Protein AF-A0A2Z3H232-F1 (afdb_monomer_lite)

Secondary structure (DSSP, 8-state):
-HHHHHHHHTSSS--HHHHHHHHHHHHHHHTTT-HHHHHHHHHHHHHH-SS-HHHHHHHHHHHHHHHHH---HHHHHHHHHHHHHHT-HHHHHHHHHHHHHHHHHHT---HHHHHHHHHHHHT---

pLDDT: mean 89.53, std 14.07, range [41.0, 98.62]

Radius of gyration: 14.62 Å; chains: 1; bounding box: 42×23×38 Å

Structure (mmCIF, N/CA/C/O backbone):
data_AF-A0A2Z3H232-F1
#
_entry.id   AF-A0A2Z3H232-F1
#
loop_
_atom_site.group_PDB
_atom_site.id
_atom_site.type_symbol
_atom_site.label_atom_id
_atom_site.label_alt_id
_atom_site.label_comp_id
_atom_site.label_asym_id
_atom_site.label_entity_id
_atom_site.label_seq_id
_atom_site.pdbx_PDB_ins_code
_atom_site.Cartn_x
_atom_site.Cartn_y
_atom_site.Cartn_z
_atom_site.occupancy
_atom_site.B_iso_or_equiv
_atom_site.auth_seq_id
_atom_site.auth_comp_id
_atom_site.auth_asym_id
_atom_site.auth_atom_id
_atom_site.pdbx_PDB_model_num
ATOM 1 N N . MET A 1 1 ? 13.938 6.136 -11.681 1.00 58.44 1 MET A N 1
ATOM 2 C CA . MET A 1 1 ? 12.488 5.963 -11.928 1.00 58.44 1 MET A CA 1
ATOM 3 C C . MET A 1 1 ? 11.754 7.304 -12.015 1.00 58.44 1 MET A C 1
ATOM 5 O O . MET A 1 1 ? 11.002 7.488 -12.964 1.00 58.44 1 MET A O 1
ATOM 9 N N . LEU A 1 2 ? 12.047 8.253 -11.114 1.00 56.09 2 LEU A N 1
ATOM 10 C CA . LEU A 1 2 ? 11.446 9.596 -11.047 1.00 56.09 2 LEU A CA 1
ATOM 11 C C . LEU A 1 2 ? 11.203 10.302 -12.394 1.00 56.09 2 LEU A C 1
ATOM 13 O O . 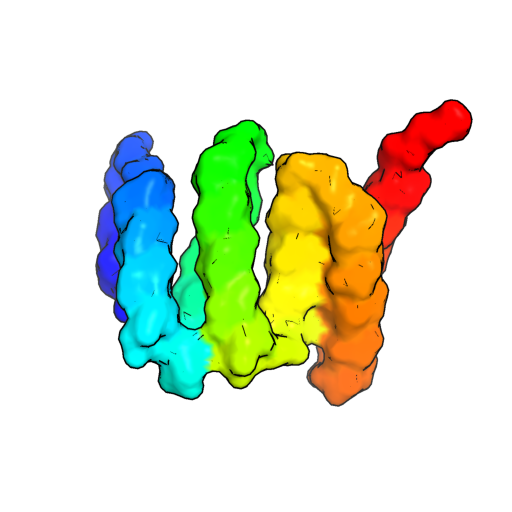LEU A 1 2 ? 10.109 10.802 -12.618 1.00 56.09 2 LEU A O 1
ATOM 17 N N . ALA A 1 3 ? 12.163 10.300 -13.326 1.00 51.53 3 ALA A N 1
ATOM 18 C CA . ALA A 1 3 ? 11.998 10.972 -14.623 1.00 51.53 3 ALA A CA 1
ATOM 19 C C . ALA A 1 3 ? 10.820 10.429 -15.464 1.00 51.53 3 ALA A C 1
ATOM 21 O O . ALA A 1 3 ? 10.117 11.196 -16.118 1.00 51.53 3 ALA A O 1
ATOM 22 N N . ARG A 1 4 ? 10.556 9.114 -15.418 1.00 59.00 4 ARG A N 1
ATOM 23 C CA . ARG A 1 4 ? 9.410 8.500 -16.112 1.00 59.00 4 ARG A CA 1
ATOM 24 C C . ARG A 1 4 ? 8.102 8.756 -15.361 1.00 59.00 4 ARG A C 1
ATOM 26 O O . ARG A 1 4 ? 7.067 8.933 -15.994 1.00 59.00 4 ARG A O 1
ATOM 33 N N . THR A 1 5 ? 8.171 8.817 -14.033 1.00 55.75 5 THR A N 1
ATOM 34 C CA . THR A 1 5 ? 7.054 9.180 -13.156 1.00 55.75 5 THR A CA 1
ATOM 35 C C . THR A 1 5 ? 6.577 10.608 -13.453 1.00 55.75 5 THR A C 1
ATOM 37 O O . THR A 1 5 ? 5.411 10.797 -13.783 1.00 55.75 5 THR A O 1
ATOM 40 N N . TYR A 1 6 ? 7.482 11.595 -13.490 1.00 56.69 6 TYR A N 1
ATOM 41 C CA . TYR A 1 6 ? 7.163 12.985 -13.853 1.00 56.69 6 TYR A CA 1
ATOM 42 C C . TYR A 1 6 ? 6.622 13.137 -15.280 1.00 56.69 6 TYR A C 1
ATOM 44 O O . TYR A 1 6 ? 5.680 13.896 -15.502 1.00 56.69 6 TYR A O 1
ATOM 52 N N . TYR A 1 7 ? 7.158 12.381 -16.243 1.00 57.03 7 TYR A N 1
ATOM 53 C CA . TYR A 1 7 ? 6.661 12.387 -17.621 1.00 57.03 7 TYR A CA 1
ATOM 54 C C . TYR A 1 7 ? 5.197 11.921 -17.732 1.00 57.03 7 TYR A C 1
ATOM 56 O O . TYR A 1 7 ? 4.418 12.505 -18.482 1.00 57.03 7 TYR A O 1
ATOM 64 N N . LEU A 1 8 ? 4.794 10.904 -16.962 1.00 56.53 8 LEU A N 1
ATOM 65 C CA . LEU A 1 8 ? 3.414 10.406 -16.957 1.00 56.53 8 LEU A CA 1
ATOM 66 C C . LEU A 1 8 ? 2.432 11.381 -16.289 1.00 56.53 8 LEU A C 1
ATOM 68 O O . LEU A 1 8 ? 1.267 11.422 -16.677 1.00 56.53 8 LEU A O 1
ATOM 72 N N . PHE A 1 9 ? 2.893 12.204 -15.341 1.00 54.84 9 PHE A N 1
ATOM 73 C CA . PHE A 1 9 ? 2.069 13.236 -14.699 1.00 54.84 9 PHE A CA 1
ATOM 74 C C . PHE A 1 9 ? 1.700 14.405 -15.612 1.00 54.84 9 PHE A C 1
ATOM 76 O O . PHE A 1 9 ? 0.653 15.016 -15.402 1.00 54.84 9 PHE A O 1
ATOM 83 N N . GLY A 1 10 ? 2.525 14.698 -16.621 1.00 54.44 10 GLY A N 1
ATOM 84 C CA . GLY A 1 10 ? 2.256 15.744 -17.609 1.00 54.44 10 GLY A CA 1
ATOM 85 C C . GLY A 1 10 ? 1.234 15.350 -18.680 1.00 54.44 10 GLY A C 1
ATOM 86 O O . GLY A 1 10 ? 0.873 16.193 -19.498 1.00 54.44 10 GLY A O 1
ATOM 87 N N . GLN A 1 11 ? 0.772 14.092 -18.708 1.00 57.75 11 GLN A N 1
ATOM 88 C CA . GLN A 1 11 ? -0.151 13.623 -19.739 1.00 57.75 11 GLN A CA 1
ATOM 89 C C . GLN A 1 11 ? -1.620 13.701 -19.287 1.00 57.75 11 GLN A C 1
ATOM 91 O O . GLN A 1 11 ? -1.955 13.220 -18.201 1.00 57.75 11 GLN A O 1
ATOM 96 N N . PRO A 1 12 ? -2.523 14.246 -20.129 1.00 52.44 12 PRO A N 1
ATOM 97 C CA . PRO A 1 12 ? -3.948 14.393 -19.814 1.00 52.44 12 PRO A CA 1
ATOM 98 C C . PRO A 1 12 ? -4.680 13.052 -19.636 1.00 52.44 12 PRO A C 1
ATOM 100 O O . PRO A 1 12 ? -5.746 13.014 -19.029 1.00 52.44 12 PRO A O 1
ATOM 103 N N . GLN A 1 13 ? -4.093 11.942 -20.096 1.00 57.12 13 GLN A N 1
ATOM 104 C CA . GLN A 1 13 ? -4.514 10.582 -19.763 1.00 57.12 13 GLN A CA 1
ATOM 105 C C . GLN A 1 13 ? -3.355 9.861 -19.073 1.00 57.12 13 GLN A C 1
ATOM 107 O O . GLN A 1 13 ? -2.492 9.268 -19.722 1.00 57.12 13 GLN A O 1
ATOM 112 N N . ARG A 1 14 ? -3.304 9.929 -17.740 1.00 72.94 14 ARG A N 1
ATOM 113 C CA . ARG A 1 14 ? -2.320 9.172 -16.957 1.00 72.94 14 ARG A CA 1
ATOM 114 C C . ARG A 1 14 ? -2.587 7.684 -17.169 1.00 72.94 14 ARG A C 1
ATOM 116 O O . ARG A 1 14 ? -3.554 7.143 -16.639 1.00 72.94 14 ARG A O 1
ATOM 123 N N . ASN A 1 15 ? -1.748 7.018 -17.961 1.00 85.81 15 ASN A N 1
ATOM 124 C CA . ASN A 1 15 ? -1.853 5.577 -18.170 1.00 85.81 15 ASN A CA 1
ATOM 125 C C . ASN A 1 15 ? -1.341 4.836 -16.925 1.00 85.81 15 ASN A C 1
ATOM 127 O O . ASN A 1 15 ? -0.200 4.370 -16.867 1.00 85.81 15 ASN A O 1
ATOM 131 N N . TRP A 1 16 ? -2.202 4.759 -15.911 1.00 88.19 16 TRP A N 1
ATOM 132 C CA . TRP A 1 16 ? -1.907 4.127 -14.630 1.00 88.19 16 TRP A CA 1
ATOM 133 C C . TRP A 1 16 ? -1.607 2.637 -14.755 1.00 88.19 16 TRP A C 1
ATOM 135 O O . TRP A 1 16 ? -0.800 2.125 -13.984 1.00 88.19 16 TRP A O 1
ATOM 145 N N . SER A 1 17 ? -2.182 1.946 -15.745 1.00 90.94 17 SER A N 1
ATOM 146 C CA . SER A 1 17 ? -1.846 0.538 -15.970 1.00 90.94 17 SER A CA 1
ATOM 147 C C . SER A 1 17 ? -0.391 0.390 -16.403 1.00 90.94 17 SER A C 1
ATOM 149 O O . SER A 1 17 ? 0.350 -0.366 -15.781 1.00 90.94 17 SER A O 1
ATOM 151 N N . ALA A 1 18 ? 0.044 1.152 -17.413 1.00 88.88 18 ALA A N 1
ATOM 152 C CA . ALA A 1 18 ? 1.429 1.114 -17.878 1.00 88.88 18 ALA A CA 1
ATOM 153 C C . ALA A 1 18 ? 2.418 1.574 -16.795 1.00 88.88 18 ALA A C 1
ATOM 155 O O . ALA A 1 18 ? 3.527 1.043 -16.701 1.00 88.88 18 ALA A O 1
ATOM 156 N N . PHE A 1 19 ? 2.020 2.544 -15.965 1.00 89.25 19 PHE A N 1
ATOM 157 C CA . PHE A 1 19 ? 2.800 2.968 -14.804 1.00 89.25 19 PHE A CA 1
ATOM 158 C C . PHE A 1 19 ? 2.990 1.828 -13.800 1.00 89.25 19 PHE A C 1
ATOM 160 O O . PHE A 1 19 ? 4.122 1.515 -13.428 1.00 89.25 19 PHE A O 1
ATOM 167 N N . ALA A 1 20 ? 1.897 1.174 -13.410 1.00 93.12 20 ALA A N 1
ATOM 168 C CA . ALA A 1 20 ? 1.916 0.084 -12.449 1.00 93.12 20 ALA A CA 1
ATOM 169 C C . ALA A 1 20 ? 2.727 -1.117 -12.958 1.00 93.12 20 ALA A C 1
ATOM 171 O O . ALA A 1 20 ? 3.553 -1.661 -12.227 1.00 93.12 20 ALA A O 1
ATOM 172 N N . ASP A 1 21 ? 2.569 -1.479 -14.234 1.00 92.38 21 ASP A N 1
ATOM 173 C CA . ASP A 1 21 ? 3.340 -2.559 -14.859 1.00 92.38 21 ASP A CA 1
ATOM 174 C C . ASP A 1 21 ? 4.844 -2.247 -14.863 1.00 92.38 21 ASP A C 1
ATOM 176 O O . ASP A 1 21 ? 5.672 -3.113 -14.567 1.00 92.38 21 ASP A O 1
ATOM 180 N N . ALA A 1 22 ? 5.212 -0.990 -15.130 1.00 90.94 22 ALA A N 1
ATOM 181 C CA . ALA A 1 22 ? 6.599 -0.546 -15.066 1.00 90.94 22 ALA A CA 1
ATOM 182 C C . ALA A 1 22 ? 7.162 -0.575 -13.635 1.00 90.94 22 ALA A C 1
ATOM 184 O O . ALA A 1 22 ? 8.304 -0.999 -13.449 1.00 90.94 22 ALA A O 1
ATOM 185 N N . ALA A 1 23 ? 6.385 -0.153 -12.634 1.00 92.12 23 ALA A N 1
ATOM 186 C CA . ALA A 1 23 ? 6.792 -0.185 -11.230 1.00 92.12 23 ALA A CA 1
ATOM 187 C C . ALA A 1 23 ? 6.989 -1.627 -10.730 1.00 92.12 23 ALA A C 1
ATOM 189 O O . ALA A 1 23 ? 8.016 -1.933 -10.124 1.00 92.12 23 ALA A O 1
ATOM 190 N N . LEU A 1 24 ? 6.077 -2.544 -11.071 1.00 94.56 24 LEU A N 1
ATOM 191 C CA . LEU A 1 24 ? 6.206 -3.968 -10.747 1.00 94.56 24 LEU A CA 1
ATOM 192 C C . LEU A 1 24 ? 7.430 -4.605 -11.416 1.00 94.56 24 LEU A C 1
ATOM 194 O O . LEU A 1 24 ? 8.167 -5.358 -10.778 1.00 94.56 24 LEU A O 1
ATOM 198 N N . ALA A 1 25 ? 7.669 -4.308 -12.697 1.00 92.94 25 ALA A N 1
ATOM 199 C CA . ALA A 1 25 ? 8.850 -4.794 -13.407 1.00 92.94 25 ALA A CA 1
ATOM 200 C C . ALA A 1 25 ? 10.151 -4.243 -12.802 1.00 92.94 25 ALA A C 1
ATOM 202 O O . ALA A 1 25 ? 11.138 -4.971 -12.692 1.00 92.94 25 ALA A O 1
ATOM 203 N N . TYR A 1 26 ? 10.150 -2.977 -12.379 1.00 91.06 26 TYR A N 1
ATOM 204 C CA . TYR A 1 26 ? 11.287 -2.365 -11.700 1.00 91.06 26 TYR A CA 1
ATOM 205 C C . TYR A 1 26 ? 11.578 -3.042 -10.362 1.00 91.06 26 TYR A C 1
ATOM 207 O O . TYR A 1 26 ? 12.723 -3.416 -10.101 1.00 91.06 26 TYR A O 1
ATOM 215 N N . GLY A 1 27 ? 10.555 -3.244 -9.530 1.00 92.81 27 GLY A N 1
ATOM 216 C CA . GLY A 1 27 ? 10.735 -3.811 -8.199 1.00 92.81 27 GLY A CA 1
ATOM 217 C C . GLY A 1 27 ? 11.295 -5.234 -8.226 1.00 92.81 27 GLY A C 1
ATOM 218 O O . GLY A 1 27 ? 12.216 -5.528 -7.465 1.00 92.81 27 GLY A O 1
ATOM 219 N N . LYS A 1 28 ? 10.917 -6.060 -9.214 1.00 92.88 28 LYS A N 1
ATOM 220 C CA . LYS A 1 28 ? 11.540 -7.383 -9.437 1.00 92.88 28 LYS A CA 1
ATOM 221 C C . LYS A 1 28 ? 13.069 -7.339 -9.543 1.00 92.88 28 LYS A C 1
ATOM 223 O O . LYS A 1 28 ? 13.727 -8.306 -9.175 1.00 92.88 28 LYS A O 1
ATOM 228 N N . LYS A 1 29 ? 13.639 -6.249 -10.065 1.00 91.81 29 LYS A N 1
ATOM 229 C CA . LYS A 1 29 ? 15.086 -6.105 -10.275 1.00 91.81 29 LYS A CA 1
ATOM 230 C C . LYS A 1 29 ? 15.772 -5.253 -9.204 1.00 91.81 29 LYS A C 1
ATOM 232 O O . LYS A 1 29 ? 16.958 -5.452 -8.950 1.00 91.81 29 LYS A O 1
ATOM 237 N N . TYR A 1 30 ? 15.054 -4.306 -8.602 1.00 91.50 30 TYR A N 1
ATOM 238 C CA . TYR A 1 30 ? 15.661 -3.234 -7.811 1.00 91.50 30 TYR A CA 1
ATOM 239 C C . TYR A 1 30 ? 15.058 -3.030 -6.414 1.00 91.50 30 TYR A C 1
ATOM 241 O O . TYR A 1 30 ? 15.586 -2.201 -5.679 1.00 91.50 30 TYR A O 1
ATOM 249 N N . ALA A 1 31 ? 14.028 -3.782 -6.000 1.00 89.31 31 ALA A N 1
ATOM 250 C CA . ALA A 1 31 ? 13.340 -3.558 -4.719 1.00 89.31 31 ALA A CA 1
ATOM 251 C C . ALA A 1 31 ? 14.282 -3.526 -3.503 1.00 89.31 31 ALA A C 1
ATOM 253 O O . ALA A 1 31 ? 14.130 -2.671 -2.637 1.00 89.31 31 ALA A O 1
ATOM 254 N N . SER A 1 32 ? 15.295 -4.398 -3.459 1.00 89.50 32 SER A N 1
ATOM 255 C CA . SER A 1 32 ? 16.258 -4.456 -2.348 1.00 89.50 32 SER A CA 1
ATOM 256 C C . SER A 1 32 ? 17.224 -3.270 -2.279 1.00 89.50 32 SER A C 1
ATOM 258 O O . SER A 1 32 ? 17.872 -3.075 -1.255 1.00 89.50 32 SER A O 1
ATOM 260 N N . ARG A 1 33 ? 17.354 -2.494 -3.360 1.00 90.88 33 ARG A N 1
ATOM 261 C CA . ARG A 1 33 ? 18.269 -1.343 -3.461 1.00 90.88 33 ARG A CA 1
ATOM 262 C C . ARG A 1 33 ? 17.538 -0.006 -3.507 1.00 90.88 33 ARG A C 1
ATOM 264 O O . ARG A 1 33 ? 18.146 1.021 -3.239 1.00 90.88 33 ARG A O 1
ATOM 271 N N . ASP A 1 34 ? 16.265 -0.023 -3.888 1.00 89.25 34 ASP A N 1
ATOM 272 C CA . ASP A 1 34 ? 15.455 1.167 -4.119 1.00 89.25 34 ASP A CA 1
ATOM 273 C C . ASP A 1 34 ? 13.983 0.882 -3.797 1.00 89.25 34 ASP A C 1
ATOM 275 O O . ASP A 1 34 ? 13.104 0.849 -4.663 1.00 89.25 34 ASP A O 1
ATOM 279 N N . SER A 1 35 ? 13.725 0.631 -2.516 1.00 91.44 35 SER A N 1
ATOM 280 C CA . SER A 1 35 ? 12.370 0.482 -1.985 1.00 91.44 35 SER A CA 1
ATOM 281 C C . SER A 1 35 ? 11.608 1.807 -1.969 1.00 91.44 35 SER A C 1
ATOM 283 O O . SER A 1 35 ? 10.383 1.803 -2.066 1.00 91.44 35 SER A O 1
ATOM 285 N N . HIS A 1 36 ? 12.319 2.937 -1.911 1.00 92.75 36 HIS A N 1
ATOM 286 C CA . HIS A 1 36 ? 11.724 4.270 -1.891 1.00 92.75 36 HIS A CA 1
ATOM 287 C C . HIS A 1 36 ? 10.977 4.588 -3.191 1.00 92.75 36 HIS A C 1
ATOM 289 O O . HIS A 1 36 ? 9.823 4.997 -3.130 1.00 92.75 36 HIS A O 1
ATOM 295 N N . SER A 1 37 ? 11.551 4.294 -4.366 1.00 91.00 37 SER A N 1
ATOM 296 C CA . SER A 1 37 ? 10.831 4.495 -5.635 1.00 91.00 37 SER A CA 1
ATOM 297 C C . SER A 1 37 ? 9.557 3.644 -5.748 1.00 91.00 37 SER A C 1
ATOM 299 O O . SER A 1 37 ? 8.600 4.045 -6.410 1.00 91.00 37 SER A O 1
ATOM 301 N N . LEU A 1 38 ? 9.533 2.458 -5.128 1.00 94.62 38 LEU A N 1
ATOM 302 C CA . LEU A 1 38 ? 8.345 1.598 -5.097 1.00 94.62 38 LEU A CA 1
ATOM 303 C C . LEU A 1 38 ? 7.285 2.142 -4.138 1.00 94.62 38 LEU A C 1
ATOM 305 O O . LEU A 1 38 ? 6.110 2.179 -4.494 1.00 94.62 38 LEU A O 1
ATOM 309 N N . TYR A 1 39 ? 7.706 2.603 -2.960 1.00 95.25 39 TYR A N 1
ATOM 310 C CA . TYR A 1 39 ? 6.848 3.342 -2.039 1.00 95.25 39 TYR A CA 1
ATOM 311 C C . TYR A 1 39 ? 6.198 4.541 -2.736 1.00 95.25 39 TYR A C 1
ATOM 313 O O . TYR A 1 39 ? 4.973 4.621 -2.770 1.00 95.25 39 TYR A O 1
ATOM 321 N N . ASP A 1 40 ? 6.995 5.401 -3.374 1.00 94.19 40 ASP A N 1
ATOM 322 C CA . ASP A 1 40 ? 6.502 6.592 -4.067 1.00 94.19 40 ASP A CA 1
ATOM 323 C C . ASP A 1 40 ? 5.465 6.225 -5.133 1.00 94.19 40 ASP A C 1
ATOM 325 O O . ASP A 1 40 ? 4.422 6.870 -5.243 1.00 94.19 40 ASP A O 1
ATOM 329 N N . ALA A 1 41 ? 5.727 5.172 -5.915 1.00 93.44 41 ALA A N 1
ATOM 330 C CA . ALA A 1 41 ? 4.801 4.705 -6.939 1.00 93.44 41 ALA A CA 1
ATOM 331 C C . ALA A 1 41 ? 3.469 4.229 -6.339 1.00 93.44 41 ALA A C 1
ATOM 333 O O . ALA A 1 41 ? 2.404 4.612 -6.830 1.00 93.44 41 ALA A O 1
ATOM 334 N N . ALA A 1 42 ? 3.513 3.429 -5.272 1.00 96.62 42 ALA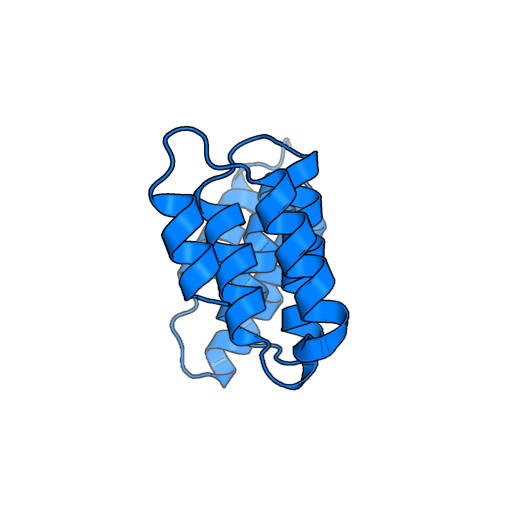 A N 1
ATOM 335 C CA . ALA A 1 42 ? 2.309 2.950 -4.607 1.00 96.62 42 ALA A CA 1
ATOM 336 C C . ALA A 1 42 ? 1.529 4.080 -3.916 1.00 96.62 42 ALA A C 1
ATOM 338 O O . ALA A 1 42 ? 0.311 4.129 -4.056 1.00 96.62 42 ALA A O 1
ATOM 339 N N . ALA A 1 43 ? 2.208 5.011 -3.239 1.00 95.69 43 ALA A N 1
ATOM 340 C CA . ALA A 1 43 ? 1.584 6.150 -2.564 1.00 95.69 43 ALA A CA 1
ATOM 341 C C . ALA A 1 43 ? 0.900 7.103 -3.560 1.00 95.69 43 ALA A C 1
ATOM 343 O O . ALA A 1 43 ? -0.211 7.577 -3.331 1.00 95.69 43 ALA A O 1
ATOM 344 N N . GLN A 1 44 ? 1.512 7.332 -4.724 1.00 93.00 44 GLN A N 1
ATOM 345 C CA . GLN A 1 44 ? 0.878 8.103 -5.797 1.00 93.00 44 GLN A CA 1
ATOM 346 C C . GLN A 1 44 ? -0.377 7.406 -6.325 1.00 93.00 44 GLN A C 1
ATOM 348 O O . GLN A 1 44 ? -1.419 8.041 -6.496 1.00 93.00 44 GLN A O 1
ATOM 353 N N . MET A 1 45 ? -0.290 6.100 -6.585 1.00 94.50 45 MET A N 1
ATOM 354 C CA . MET A 1 45 ? -1.439 5.319 -7.032 1.00 94.50 45 MET A CA 1
ATOM 355 C C . MET A 1 45 ? -2.563 5.336 -5.996 1.00 94.50 45 MET A C 1
ATOM 357 O O . MET A 1 45 ? -3.710 5.572 -6.363 1.00 94.50 45 MET A O 1
ATOM 361 N N . GLU A 1 46 ? -2.230 5.165 -4.717 1.00 96.12 46 GLU A N 1
ATOM 362 C CA . GLU A 1 46 ? -3.160 5.285 -3.597 1.00 96.12 46 GLU A CA 1
ATOM 363 C C . GLU A 1 46 ? -3.875 6.643 -3.634 1.00 96.12 46 GLU A C 1
ATOM 365 O O . GLU A 1 46 ? -5.102 6.675 -3.683 1.00 96.12 46 GLU A O 1
ATOM 370 N N . GLY A 1 47 ? -3.155 7.764 -3.714 1.00 93.19 47 GLY A N 1
ATOM 371 C CA . GLY A 1 47 ? -3.770 9.095 -3.677 1.00 93.19 47 GLY A CA 1
ATOM 372 C C . GLY A 1 47 ? -4.684 9.409 -4.873 1.00 93.19 47 GLY A C 1
ATOM 373 O O . GLY A 1 47 ? -5.753 10.021 -4.709 1.00 93.19 47 GLY A O 1
ATOM 374 N N . PHE A 1 48 ? -4.293 8.983 -6.080 1.00 92.44 48 PHE A N 1
ATOM 375 C CA . PHE A 1 48 ? -4.983 9.349 -7.323 1.00 92.44 48 PHE A CA 1
ATOM 376 C C . PHE A 1 48 ? -6.064 8.364 -7.774 1.00 92.44 48 PHE A C 1
ATOM 378 O O . PHE A 1 48 ? -7.046 8.801 -8.376 1.00 92.44 48 PHE A O 1
ATOM 385 N N . ILE A 1 49 ? -5.920 7.067 -7.505 1.00 92.06 49 ILE A N 1
ATOM 386 C CA . ILE A 1 49 ? -6.914 6.064 -7.894 1.00 92.06 49 ILE A CA 1
ATOM 387 C C . ILE A 1 49 ? -7.975 5.975 -6.797 1.00 92.06 49 ILE A C 1
ATOM 389 O O . ILE A 1 49 ? -7.663 5.769 -5.625 1.00 92.06 49 ILE A O 1
ATOM 393 N N . LYS A 1 50 ? -9.242 6.158 -7.181 1.00 90.81 50 LYS A N 1
ATOM 394 C CA . LYS A 1 50 ? -10.374 6.106 -6.247 1.00 90.81 50 LYS A CA 1
ATOM 395 C C . LYS A 1 50 ? -10.943 4.694 -6.150 1.00 90.81 50 LYS A C 1
ATOM 397 O O . LYS A 1 50 ? -10.744 4.045 -5.130 1.00 90.81 50 LYS A O 1
ATOM 402 N N . ASP A 1 51 ? -11.524 4.193 -7.242 1.00 90.12 51 ASP A N 1
ATOM 403 C CA . ASP A 1 51 ? -12.345 2.972 -7.196 1.00 90.12 51 ASP A CA 1
ATOM 404 C C . ASP A 1 51 ? -11.918 1.877 -8.190 1.00 90.12 51 ASP A C 1
ATOM 406 O O . ASP A 1 51 ? -12.534 0.811 -8.246 1.00 90.12 51 ASP A O 1
ATOM 410 N N . ASP A 1 52 ? -10.848 2.093 -8.966 1.00 95.31 52 ASP A N 1
ATOM 411 C CA . ASP A 1 52 ? -10.324 1.071 -9.880 1.00 95.31 52 ASP A CA 1
ATOM 412 C C . ASP A 1 52 ? -9.598 -0.026 -9.090 1.00 95.31 52 ASP A C 1
ATOM 414 O O . ASP A 1 52 ? -8.406 0.065 -8.780 1.00 95.31 52 ASP A O 1
ATOM 418 N N . LYS A 1 53 ? -10.340 -1.087 -8.762 1.00 96.25 53 LYS A N 1
ATOM 419 C CA . LYS A 1 53 ? -9.837 -2.228 -7.988 1.00 96.25 53 LYS A CA 1
ATOM 420 C C . LYS A 1 53 ? -8.644 -2.909 -8.654 1.00 96.25 53 LYS A C 1
ATOM 422 O O . LYS A 1 53 ? -7.753 -3.358 -7.943 1.00 96.25 53 LYS A O 1
ATOM 427 N N . VAL A 1 54 ? -8.582 -2.952 -9.987 1.00 97.12 54 VAL A N 1
ATOM 428 C CA . VAL A 1 54 ? -7.473 -3.595 -10.707 1.00 97.12 54 VAL A CA 1
ATOM 429 C C . VAL A 1 54 ? -6.184 -2.812 -10.480 1.00 97.12 54 VAL A C 1
ATOM 431 O O . VAL A 1 54 ? -5.155 -3.393 -10.130 1.00 97.12 54 VAL A O 1
ATOM 434 N N . LEU A 1 55 ? -6.233 -1.488 -10.630 1.00 96.44 55 LEU A N 1
ATOM 435 C CA . LEU A 1 55 ? -5.067 -0.641 -10.389 1.00 96.44 55 LEU A CA 1
ATOM 436 C C . LEU A 1 55 ? -4.683 -0.593 -8.905 1.00 96.44 55 LEU A C 1
ATOM 438 O O . LEU A 1 55 ? -3.493 -0.637 -8.592 1.00 96.44 55 LEU A O 1
ATOM 442 N N . LEU A 1 56 ? -5.657 -0.574 -7.992 1.00 98.06 56 LEU A N 1
ATOM 443 C CA . LEU A 1 56 ? -5.400 -0.638 -6.549 1.00 98.06 56 LEU A CA 1
ATOM 444 C C . LEU A 1 56 ? -4.727 -1.956 -6.141 1.00 98.06 56 LEU A C 1
ATOM 446 O O . LEU A 1 56 ? -3.802 -1.940 -5.333 1.00 98.06 56 LEU A O 1
ATOM 450 N N . THR A 1 57 ? -5.111 -3.092 -6.732 1.00 98.44 57 THR A N 1
ATOM 451 C CA . THR A 1 57 ? -4.419 -4.372 -6.506 1.00 98.44 57 THR A CA 1
ATOM 452 C C . THR A 1 57 ? -2.975 -4.331 -7.004 1.00 98.44 57 THR A C 1
ATOM 454 O O . THR A 1 57 ? -2.085 -4.862 -6.342 1.00 98.44 57 THR A O 1
ATOM 457 N N . LYS A 1 58 ? -2.695 -3.672 -8.136 1.00 98.00 58 LYS A N 1
ATOM 458 C CA . LYS A 1 58 ? -1.302 -3.488 -8.575 1.00 98.00 58 LYS A CA 1
ATOM 459 C C . LYS A 1 58 ? -0.520 -2.592 -7.609 1.00 98.00 58 LYS A C 1
ATOM 461 O O . LYS A 1 58 ? 0.636 -2.891 -7.324 1.00 98.00 58 LYS A O 1
ATOM 466 N N . ALA A 1 59 ? -1.133 -1.538 -7.069 1.00 98.06 59 ALA A N 1
ATOM 467 C CA . ALA A 1 59 ? -0.506 -0.699 -6.046 1.00 98.06 59 ALA A CA 1
ATOM 468 C C . ALA A 1 59 ? -0.193 -1.486 -4.758 1.00 98.06 59 ALA A C 1
ATOM 470 O O . ALA A 1 59 ? 0.910 -1.351 -4.232 1.00 98.06 59 ALA A O 1
ATOM 471 N N . ASP A 1 60 ? -1.103 -2.363 -4.308 1.00 98.50 60 ASP A N 1
ATOM 472 C CA . ASP A 1 60 ? -0.875 -3.307 -3.196 1.00 98.50 60 ASP A CA 1
ATOM 473 C C . ASP A 1 60 ? 0.360 -4.193 -3.466 1.00 98.50 60 ASP A C 1
ATOM 475 O O . ASP A 1 60 ? 1.282 -4.288 -2.658 1.00 98.50 60 ASP A O 1
ATOM 479 N N . GLN A 1 61 ? 0.469 -4.760 -4.669 1.00 98.25 61 GLN A N 1
ATOM 480 C CA . GLN A 1 61 ? 1.640 -5.556 -5.053 1.00 98.25 61 GLN A CA 1
ATOM 481 C C . GLN A 1 61 ? 2.949 -4.748 -5.069 1.00 98.25 61 GLN A C 1
ATOM 483 O O . GLN A 1 61 ? 4.003 -5.277 -4.708 1.00 98.25 61 GLN A O 1
ATOM 488 N N . ILE A 1 62 ? 2.908 -3.480 -5.490 1.00 97.69 62 ILE A N 1
ATOM 489 C CA . ILE A 1 62 ? 4.082 -2.595 -5.506 1.00 97.69 62 ILE A CA 1
ATOM 490 C C . ILE A 1 62 ? 4.529 -2.280 -4.072 1.00 97.69 62 ILE A C 1
ATOM 492 O O . ILE A 1 62 ? 5.712 -2.437 -3.758 1.00 97.69 62 ILE A O 1
ATOM 496 N N . ILE A 1 63 ? 3.606 -1.885 -3.186 1.00 98.31 63 ILE A N 1
ATOM 497 C CA . ILE A 1 63 ? 3.960 -1.537 -1.802 1.00 98.31 63 ILE A C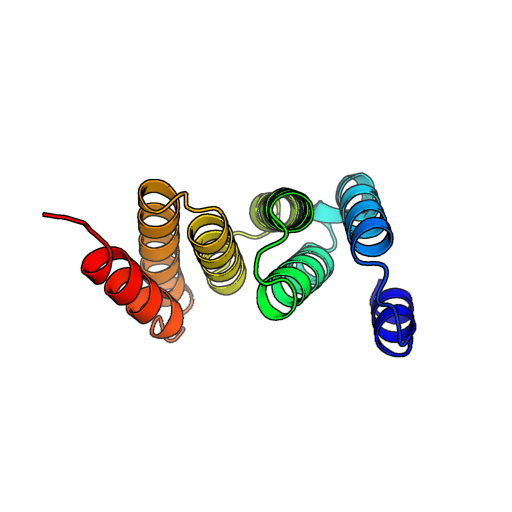A 1
ATOM 498 C C . ILE A 1 63 ? 4.455 -2.755 -1.019 1.00 98.31 63 ILE A C 1
ATOM 500 O O . ILE A 1 63 ? 5.372 -2.629 -0.212 1.00 98.31 63 ILE A O 1
ATOM 504 N N . GLN A 1 64 ? 3.939 -3.955 -1.302 1.00 97.75 64 GLN A N 1
ATOM 505 C CA . GLN A 1 64 ? 4.453 -5.184 -0.696 1.00 97.75 64 GLN A CA 1
ATOM 506 C C . GLN A 1 64 ? 5.919 -5.454 -1.074 1.00 97.75 64 GLN A C 1
ATOM 508 O O . GLN A 1 64 ? 6.694 -5.901 -0.227 1.00 97.75 64 GLN A O 1
ATOM 513 N N . GLN A 1 65 ? 6.338 -5.126 -2.302 1.00 96.75 65 GLN A N 1
ATOM 514 C CA . GLN A 1 65 ? 7.751 -5.217 -2.693 1.00 96.75 65 GLN A CA 1
ATOM 515 C C . GLN A 1 65 ? 8.618 -4.186 -1.959 1.00 96.75 65 GLN A C 1
ATOM 517 O O . GLN A 1 65 ? 9.735 -4.510 -1.558 1.00 96.75 65 GLN A O 1
ATOM 522 N N . ALA A 1 66 ? 8.109 -2.969 -1.736 1.00 96.56 66 ALA A N 1
ATOM 523 C CA . ALA A 1 66 ? 8.803 -1.964 -0.930 1.00 96.56 66 ALA A CA 1
ATOM 524 C C . ALA A 1 66 ? 8.952 -2.417 0.535 1.00 96.56 66 ALA A C 1
ATOM 526 O O . ALA A 1 66 ? 10.044 -2.333 1.096 1.00 96.56 66 ALA A O 1
ATOM 527 N N . LEU A 1 67 ? 7.882 -2.965 1.125 1.00 96.81 67 LEU A N 1
ATOM 528 C CA . LEU A 1 67 ? 7.842 -3.473 2.502 1.00 96.81 67 LEU A CA 1
ATOM 529 C C . LEU A 1 67 ? 8.807 -4.631 2.752 1.00 96.81 67 LEU A C 1
ATOM 531 O O . LEU A 1 67 ? 9.361 -4.731 3.844 1.00 96.81 67 LEU A O 1
ATOM 535 N N . ALA A 1 68 ? 9.012 -5.498 1.757 1.00 95.31 68 ALA A N 1
ATOM 536 C CA . ALA A 1 68 ? 9.971 -6.596 1.853 1.00 95.31 68 ALA A CA 1
ATOM 537 C C . ALA A 1 68 ? 11.418 -6.101 2.037 1.00 95.31 68 ALA A C 1
ATOM 539 O O . ALA A 1 68 ? 12.236 -6.802 2.626 1.00 95.31 68 ALA A O 1
ATOM 540 N N . ALA A 1 69 ? 11.728 -4.900 1.544 1.00 93.38 69 ALA A N 1
ATOM 541 C CA . ALA A 1 69 ? 13.046 -4.286 1.657 1.00 93.38 69 ALA A CA 1
ATOM 542 C C . ALA A 1 69 ? 13.143 -3.276 2.812 1.00 93.38 69 ALA A C 1
ATOM 544 O O . ALA A 1 69 ? 14.191 -3.165 3.441 1.00 93.38 69 ALA A O 1
ATOM 545 N N . ASN A 1 70 ? 12.073 -2.531 3.092 1.00 94.62 70 ASN A N 1
ATOM 546 C CA . ASN A 1 70 ? 12.023 -1.560 4.179 1.00 94.62 70 ASN A CA 1
ATOM 547 C C . ASN A 1 70 ? 10.620 -1.500 4.791 1.00 94.62 70 ASN A C 1
ATOM 549 O O . ASN A 1 70 ? 9.662 -1.075 4.145 1.00 94.62 70 ASN A O 1
ATOM 553 N N . ARG A 1 71 ? 10.507 -1.881 6.062 1.00 95.69 71 ARG A N 1
ATOM 554 C CA . ARG A 1 71 ? 9.242 -1.933 6.799 1.00 95.69 71 ARG A CA 1
ATOM 555 C C . ARG A 1 71 ? 9.0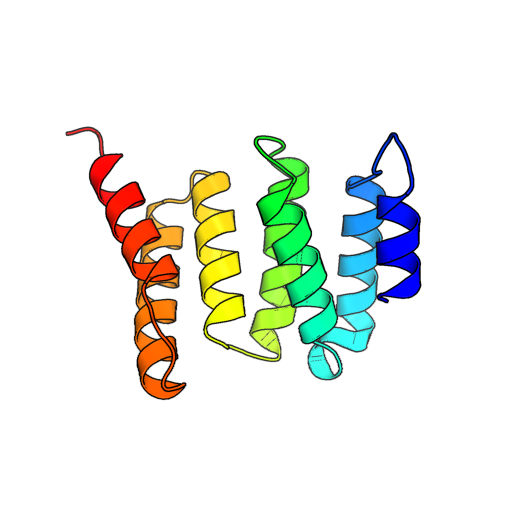19 -0.667 7.636 1.00 95.69 71 ARG A C 1
ATOM 557 O O . ARG A 1 71 ? 8.872 -0.741 8.850 1.00 95.69 71 ARG A O 1
ATOM 564 N N . SER A 1 72 ? 9.050 0.492 6.981 1.00 95.56 72 SER A N 1
ATOM 565 C CA . SER A 1 72 ? 8.873 1.806 7.613 1.00 95.56 72 SER A CA 1
ATOM 566 C C . SER A 1 72 ? 7.406 2.125 7.920 1.00 95.56 72 SER A C 1
ATOM 568 O O . SER A 1 72 ? 6.497 1.550 7.313 1.00 95.56 72 SER A O 1
ATOM 570 N N . TYR A 1 73 ? 7.179 3.101 8.811 1.0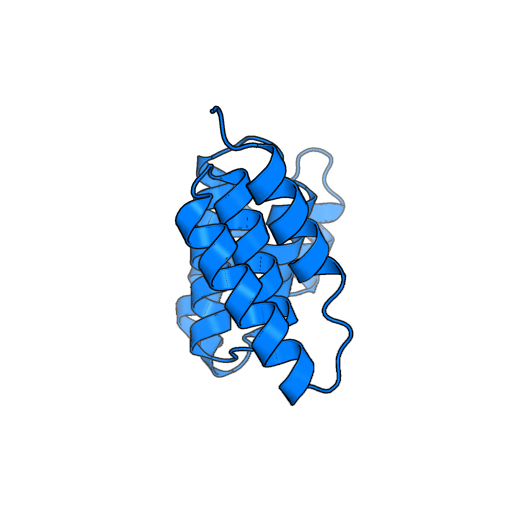0 96.50 73 TYR A N 1
ATOM 571 C CA . TYR A 1 73 ? 5.848 3.671 9.062 1.00 96.50 73 TYR A CA 1
ATOM 572 C C . TYR A 1 73 ? 5.105 4.044 7.767 1.00 96.50 73 TYR A C 1
ATOM 574 O O . TYR A 1 73 ? 3.979 3.598 7.556 1.00 96.50 73 TYR A O 1
ATOM 582 N N . ASP A 1 74 ? 5.755 4.793 6.871 1.00 96.00 74 ASP A N 1
ATOM 583 C CA . ASP A 1 74 ? 5.127 5.325 5.653 1.00 96.00 74 ASP A CA 1
ATOM 584 C C . ASP A 1 74 ? 4.679 4.191 4.707 1.00 96.00 74 ASP A C 1
ATOM 586 O O . ASP A 1 74 ? 3.595 4.239 4.115 1.00 96.00 74 ASP A O 1
ATOM 590 N N . ASN A 1 75 ? 5.475 3.118 4.619 1.00 97.25 75 ASN A N 1
ATOM 591 C CA . ASN A 1 75 ? 5.153 1.958 3.790 1.00 97.25 75 ASN A CA 1
ATOM 592 C C . ASN A 1 75 ? 3.968 1.167 4.356 1.00 97.25 75 ASN A C 1
ATOM 594 O O . ASN A 1 75 ? 3.086 0.741 3.607 1.00 97.25 75 ASN A O 1
ATOM 598 N N . LEU A 1 76 ? 3.943 0.976 5.678 1.00 98.44 76 LEU A N 1
ATOM 599 C CA . LEU A 1 76 ? 2.846 0.298 6.368 1.00 98.44 76 LEU A CA 1
ATOM 600 C C . LEU A 1 76 ? 1.550 1.107 6.256 1.00 98.44 76 LEU A C 1
ATOM 602 O O . LEU A 1 76 ? 0.509 0.543 5.926 1.00 98.44 76 LEU A O 1
ATOM 606 N N . CYS A 1 77 ? 1.617 2.425 6.453 1.00 97.94 77 CYS A N 1
ATOM 607 C CA . CYS A 1 77 ? 0.460 3.308 6.335 1.00 97.94 77 CYS A CA 1
ATOM 608 C C . CYS A 1 77 ? -0.123 3.291 4.911 1.00 97.94 77 CYS A C 1
ATOM 610 O O . CYS A 1 77 ? -1.326 3.099 4.727 1.00 97.94 77 CYS A O 1
ATOM 612 N N . THR A 1 78 ? 0.740 3.369 3.890 1.00 98.31 78 THR A N 1
ATOM 613 C CA . THR A 1 78 ? 0.328 3.268 2.479 1.00 98.31 78 THR A CA 1
ATOM 614 C C . THR A 1 78 ? -0.366 1.936 2.184 1.00 98.31 78 THR A C 1
ATOM 616 O O . THR A 1 78 ? -1.424 1.913 1.552 1.00 98.31 78 THR A O 1
ATOM 619 N N . LEU A 1 79 ? 0.184 0.815 2.670 1.00 98.62 79 LEU A N 1
ATOM 620 C CA . LEU A 1 79 ? -0.453 -0.495 2.517 1.00 98.62 79 LEU A CA 1
ATOM 621 C C . LEU A 1 79 ? -1.821 -0.540 3.213 1.00 98.62 79 LEU A C 1
ATOM 623 O O . LEU A 1 79 ? -2.787 -1.013 2.617 1.00 98.62 79 LEU A O 1
ATOM 627 N N . ALA A 1 80 ? -1.931 -0.035 4.443 1.00 98.56 80 ALA A N 1
ATOM 628 C CA . ALA A 1 80 ? -3.196 -0.024 5.172 1.00 98.56 80 ALA A CA 1
ATOM 629 C C . ALA A 1 80 ? -4.289 0.750 4.413 1.00 98.56 80 ALA A C 1
ATOM 631 O O . ALA A 1 80 ? -5.405 0.248 4.259 1.00 98.56 80 ALA A O 1
ATOM 632 N N . LYS A 1 81 ? -3.960 1.922 3.858 1.00 98.31 81 LYS A N 1
ATOM 633 C CA . LYS A 1 81 ? -4.882 2.713 3.026 1.00 98.31 81 LYS A CA 1
ATOM 634 C C . LYS A 1 81 ? -5.318 1.982 1.759 1.00 98.31 81 LYS A C 1
ATOM 636 O O . LYS A 1 81 ? -6.502 1.979 1.423 1.00 98.31 81 LYS A O 1
ATOM 641 N N . LEU A 1 82 ? -4.385 1.327 1.065 1.00 98.44 82 LEU A N 1
ATOM 642 C CA . LEU A 1 82 ? -4.698 0.527 -0.122 1.00 98.44 82 LEU A CA 1
ATOM 643 C C . LEU A 1 82 ? -5.631 -0.641 0.212 1.00 98.44 82 LEU A C 1
ATOM 645 O O . LEU A 1 82 ? -6.611 -0.865 -0.498 1.00 98.44 82 LEU A O 1
ATOM 649 N N . LEU A 1 83 ? -5.372 -1.352 1.312 1.00 98.38 83 LEU A N 1
ATOM 650 C CA . LEU A 1 83 ? -6.239 -2.428 1.792 1.00 98.38 83 LEU A CA 1
ATOM 651 C C . LEU A 1 83 ? -7.644 -1.912 2.120 1.00 98.38 83 LEU A C 1
ATOM 653 O O . LEU A 1 83 ? -8.623 -2.539 1.713 1.00 98.38 83 LEU A O 1
ATOM 657 N N . HIS A 1 84 ? -7.750 -0.748 2.767 1.00 97.62 84 HIS A N 1
ATOM 658 C CA . HIS A 1 84 ? -9.039 -0.116 3.044 1.00 97.62 84 HIS A CA 1
ATOM 659 C C . HIS A 1 84 ? -9.792 0.220 1.747 1.00 97.62 84 HIS A C 1
ATOM 661 O O . HIS A 1 84 ? -10.937 -0.187 1.561 1.00 97.62 84 HIS A O 1
ATOM 667 N N . LYS A 1 85 ? -9.122 0.853 0.774 1.00 96.69 85 LYS A N 1
ATOM 668 C CA . LYS A 1 85 ? -9.701 1.140 -0.552 1.00 96.69 85 LYS A CA 1
ATOM 669 C C . LYS A 1 85 ? -10.103 -0.113 -1.318 1.00 96.69 85 LYS A C 1
ATOM 671 O O . LYS A 1 85 ? -11.043 -0.083 -2.111 1.00 96.69 85 LYS A O 1
ATOM 676 N N . LEU A 1 86 ? -9.433 -1.238 -1.086 1.00 97.31 86 LEU A N 1
ATOM 677 C CA . LEU A 1 86 ? -9.804 -2.534 -1.650 1.00 97.31 86 LEU A CA 1
ATOM 678 C C . LEU A 1 86 ? -11.005 -3.179 -0.937 1.00 97.31 86 LEU A C 1
ATOM 680 O O . LEU A 1 86 ? -11.608 -4.077 -1.519 1.00 97.31 86 LEU A O 1
ATOM 684 N N . GLY A 1 87 ? -11.431 -2.671 0.223 1.00 96.19 87 GLY A N 1
ATOM 685 C CA . GLY A 1 87 ? -12.510 -3.230 1.046 1.00 96.19 87 GLY A CA 1
ATOM 686 C C . GLY A 1 87 ? -12.041 -4.343 1.988 1.00 96.19 87 GLY A C 1
ATOM 687 O O . GLY A 1 87 ? -12.848 -5.136 2.464 1.00 96.19 87 GLY A O 1
ATOM 688 N N . ARG A 1 88 ? -10.730 -4.439 2.237 1.00 97.19 88 ARG A N 1
ATOM 689 C CA . ARG A 1 88 ? -10.093 -5.449 3.099 1.00 97.19 88 ARG A CA 1
ATOM 690 C C . ARG A 1 88 ? -9.869 -4.886 4.502 1.00 97.19 88 ARG A C 1
ATOM 692 O O . ARG A 1 88 ? -8.758 -4.909 5.026 1.00 97.19 88 ARG A O 1
ATOM 699 N N . ASP A 1 89 ? -10.932 -4.376 5.112 1.00 97.06 89 ASP A N 1
ATOM 700 C CA . ASP A 1 89 ? -10.885 -3.618 6.370 1.00 97.06 89 ASP A CA 1
ATOM 701 C C . ASP A 1 89 ? -10.253 -4.360 7.560 1.00 97.06 89 ASP A C 1
ATOM 703 O O . ASP A 1 89 ? -9.457 -3.744 8.273 1.00 97.06 89 ASP A O 1
ATOM 707 N N . PRO A 1 90 ? -10.499 -5.670 7.779 1.00 96.69 90 PRO A N 1
ATOM 708 C CA . PRO A 1 90 ? -9.811 -6.404 8.842 1.00 96.69 90 PRO A CA 1
ATOM 709 C C . PRO A 1 90 ? -8.287 -6.417 8.664 1.00 96.69 90 PRO A C 1
ATOM 711 O O . PRO A 1 90 ? -7.530 -6.311 9.630 1.00 96.69 90 PRO A O 1
ATOM 714 N N . GLU A 1 91 ? -7.823 -6.522 7.420 1.00 98.06 91 GLU A N 1
ATOM 715 C CA . GLU A 1 91 ? -6.400 -6.530 7.094 1.00 98.06 91 GLU A CA 1
ATOM 716 C C . GLU A 1 91 ? -5.812 -5.121 7.168 1.00 98.06 91 GLU A C 1
ATOM 718 O O . GLU A 1 91 ? -4.728 -4.947 7.724 1.00 98.06 91 GLU A O 1
ATOM 723 N N . ALA A 1 92 ? -6.549 -4.121 6.676 1.00 98.38 92 ALA A N 1
ATOM 724 C CA . ALA A 1 92 ? -6.191 -2.712 6.774 1.00 98.38 92 ALA A CA 1
ATOM 725 C C . ALA A 1 92 ? -5.990 -2.290 8.234 1.00 98.38 92 ALA A C 1
ATOM 727 O O . ALA A 1 92 ? -4.958 -1.711 8.563 1.00 98.38 92 ALA A O 1
ATOM 728 N N . ALA A 1 93 ? -6.914 -2.659 9.127 1.00 98.19 93 ALA A N 1
ATOM 729 C CA . ALA A 1 93 ? -6.813 -2.356 10.551 1.00 98.19 93 ALA A CA 1
ATOM 730 C C . ALA A 1 93 ? -5.574 -3.000 11.192 1.00 98.19 93 ALA A C 1
ATOM 732 O O . ALA A 1 93 ? -4.848 -2.344 11.936 1.00 98.19 93 ALA A O 1
ATOM 733 N N . ARG A 1 94 ? -5.279 -4.265 10.864 1.00 98.31 94 ARG A N 1
ATOM 734 C CA . ARG A 1 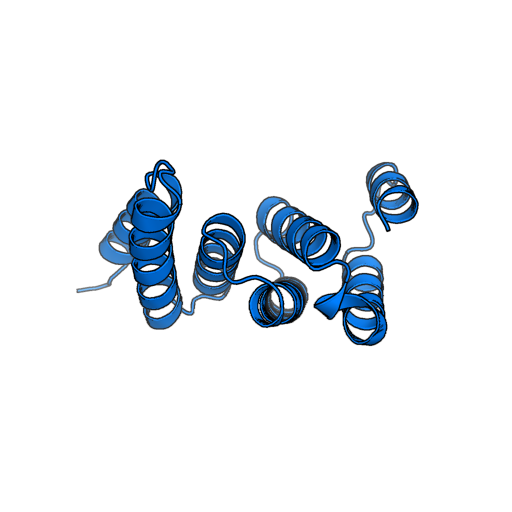94 ? -4.077 -4.945 11.368 1.00 98.31 94 ARG A CA 1
ATOM 735 C C . ARG A 1 94 ? -2.795 -4.235 10.925 1.00 98.31 94 ARG A C 1
ATOM 737 O O . ARG A 1 94 ? -1.890 -4.047 11.733 1.00 98.31 94 ARG A O 1
ATOM 744 N N . VAL A 1 95 ? -2.710 -3.837 9.655 1.00 98.56 95 VAL A N 1
ATOM 745 C CA . VAL A 1 95 ? -1.531 -3.131 9.127 1.00 98.56 95 VAL A CA 1
ATOM 746 C C . VAL A 1 95 ? -1.438 -1.708 9.688 1.00 98.56 95 VAL A C 1
ATOM 748 O O . VAL A 1 95 ? -0.343 -1.257 10.006 1.00 98.56 95 VAL A O 1
ATOM 751 N N . ALA A 1 96 ? -2.558 -1.011 9.888 1.00 98.50 96 ALA A N 1
ATOM 752 C CA . ALA A 1 96 ? -2.567 0.312 10.509 1.00 98.50 96 ALA A CA 1
ATOM 753 C C . ALA A 1 96 ? -2.104 0.263 11.977 1.00 98.50 96 ALA A C 1
ATOM 755 O O . ALA A 1 96 ? -1.312 1.101 12.398 1.00 98.50 96 ALA A O 1
ATOM 756 N N . GLN A 1 97 ? -2.507 -0.756 12.744 1.00 98.44 97 GLN A N 1
ATOM 757 C CA . GLN A 1 97 ? -1.976 -0.995 14.095 1.00 98.44 97 GLN A CA 1
ATOM 758 C C . GLN A 1 97 ? -0.462 -1.232 14.079 1.00 98.44 97 GLN A C 1
ATOM 760 O O . GLN A 1 97 ? 0.263 -0.711 14.928 1.00 98.44 97 GLN A O 1
ATOM 765 N N . GLU A 1 98 ? 0.025 -1.990 13.096 1.00 98.25 98 GLU A N 1
ATOM 766 C CA . GLU A 1 98 ? 1.458 -2.183 12.895 1.00 98.25 98 GLU A CA 1
ATOM 767 C C . GLU A 1 98 ? 2.167 -0.861 12.565 1.00 98.25 98 GLU A C 1
ATOM 769 O O . GLU A 1 98 ? 3.233 -0.589 13.115 1.00 98.25 98 GLU A O 1
ATOM 774 N N . ALA A 1 99 ? 1.559 -0.007 11.735 1.00 98.25 99 ALA A N 1
ATOM 775 C CA . ALA A 1 99 ? 2.080 1.319 11.423 1.00 98.25 99 ALA A CA 1
ATOM 776 C C . ALA A 1 99 ? 2.190 2.189 12.687 1.00 98.25 99 ALA A C 1
ATOM 778 O O . ALA A 1 99 ? 3.251 2.753 12.933 1.00 98.25 99 ALA A O 1
ATOM 779 N N . VAL A 1 100 ? 1.163 2.235 13.544 1.00 98.06 100 VAL A N 1
ATOM 780 C CA . VAL A 1 100 ? 1.215 2.964 14.831 1.00 98.06 100 VAL A CA 1
ATOM 781 C C . VAL A 1 100 ? 2.376 2.470 15.702 1.00 98.06 100 VAL A C 1
ATOM 783 O O . VAL A 1 100 ? 3.144 3.272 16.238 1.00 98.06 100 VAL A O 1
ATOM 786 N N . ALA A 1 101 ? 2.554 1.150 15.809 1.00 97.81 101 ALA A N 1
ATOM 787 C CA . ALA A 1 101 ? 3.662 0.572 16.564 1.00 97.81 101 ALA A CA 1
ATOM 788 C C . ALA A 1 101 ? 5.032 0.920 15.952 1.00 97.81 101 ALA A C 1
ATOM 790 O O . ALA A 1 101 ? 5.997 1.145 16.686 1.00 97.81 101 ALA A O 1
ATOM 791 N N . GLN A 1 102 ? 5.132 0.977 14.621 1.00 97.50 102 GLN A N 1
ATOM 792 C CA . GLN A 1 102 ? 6.358 1.364 13.928 1.00 97.50 102 GLN A CA 1
ATOM 793 C C . GLN A 1 102 ? 6.658 2.861 14.081 1.00 97.50 102 GLN A C 1
ATOM 795 O O . GLN A 1 102 ? 7.809 3.217 14.313 1.00 97.50 102 GLN A O 1
ATOM 800 N N . ALA A 1 103 ? 5.645 3.730 14.052 1.00 96.69 103 ALA A N 1
ATOM 801 C CA . ALA A 1 103 ? 5.804 5.165 14.287 1.00 96.69 103 ALA A CA 1
ATOM 802 C C . ALA A 1 103 ? 6.427 5.457 15.659 1.00 96.69 103 ALA A C 1
ATOM 804 O O . ALA A 1 103 ? 7.315 6.299 15.761 1.00 96.69 103 ALA A O 1
ATOM 805 N N . ALA A 1 104 ? 6.036 4.709 16.698 1.00 95.31 104 ALA A N 1
ATOM 806 C CA . ALA A 1 104 ? 6.626 4.841 18.030 1.00 95.31 104 ALA A CA 1
ATOM 807 C C . ALA A 1 104 ? 8.129 4.501 18.046 1.00 95.31 104 ALA A C 1
ATOM 809 O O . ALA A 1 104 ? 8.907 5.171 18.724 1.00 95.31 104 ALA A O 1
ATOM 810 N N . LYS A 1 105 ? 8.552 3.490 17.274 1.00 94.56 105 LYS A N 1
ATOM 811 C CA . LYS A 1 105 ? 9.972 3.124 17.121 1.00 94.56 105 LYS A CA 1
ATOM 812 C C . LYS A 1 105 ? 10.744 4.167 16.316 1.00 94.56 105 LYS A C 1
ATOM 814 O O . LYS A 1 105 ? 11.867 4.502 16.677 1.00 94.56 105 LYS A O 1
ATOM 819 N N . ASP A 1 106 ? 10.121 4.684 15.262 1.00 89.38 106 ASP A N 1
ATOM 820 C CA . ASP A 1 106 ? 10.701 5.675 14.352 1.00 89.38 106 ASP A CA 1
ATOM 821 C C . ASP A 1 106 ? 10.646 7.109 14.925 1.00 89.38 106 ASP A C 1
ATOM 823 O O . ASP A 1 106 ? 11.129 8.037 14.279 1.00 89.38 106 ASP A O 1
ATOM 827 N N . GLN A 1 107 ? 10.051 7.305 16.112 1.00 93.69 107 GLN A N 1
ATOM 828 C CA . GLN A 1 107 ? 9.765 8.615 16.720 1.00 93.69 107 GLN A CA 1
ATOM 829 C C . GLN A 1 107 ? 8.975 9.552 15.783 1.00 93.69 107 GLN A C 1
ATOM 831 O O . GLN A 1 107 ? 9.205 10.760 15.729 1.00 93.69 107 GLN A O 1
ATOM 836 N N . LYS A 1 108 ? 8.029 8.979 15.030 1.00 92.75 108 LYS A N 1
ATOM 837 C CA . LYS A 1 108 ? 7.129 9.674 14.100 1.00 92.75 108 LYS A CA 1
ATOM 838 C C . LYS A 1 108 ? 5.732 9.854 14.698 1.00 92.75 108 LYS A C 1
ATOM 840 O O . LYS A 1 108 ? 5.324 9.110 15.587 1.00 92.75 108 LYS A O 1
ATOM 845 N N . ASN A 1 109 ? 4.978 10.818 14.167 1.00 94.69 109 ASN A N 1
ATOM 846 C CA . ASN A 1 109 ? 3.565 11.009 14.502 1.00 94.69 109 ASN A CA 1
ATOM 847 C C . ASN A 1 109 ? 2.701 9.896 13.853 1.00 94.69 109 ASN A C 1
ATOM 849 O O . ASN A 1 109 ? 2.723 9.784 12.625 1.00 94.69 109 ASN A O 1
ATOM 853 N N . PRO A 1 110 ? 1.940 9.095 14.631 1.00 96.12 110 PRO A N 1
ATOM 854 C CA . PRO A 1 110 ? 1.071 8.031 14.119 1.00 96.12 110 PRO A CA 1
ATOM 855 C C . PRO A 1 110 ? -0.331 8.501 13.682 1.00 96.12 110 PRO A C 1
ATOM 857 O O . PRO A 1 110 ? -1.206 7.657 13.476 1.00 96.12 110 PRO A O 1
ATOM 860 N N . GLU A 1 111 ? -0.587 9.810 13.618 1.00 96.69 111 GLU A N 1
ATOM 861 C CA . GLU A 1 111 ? -1.909 10.406 13.367 1.00 96.69 111 GLU A CA 1
ATOM 862 C C . GLU A 1 111 ? -2.631 9.776 12.173 1.00 96.69 111 GLU A C 1
ATOM 864 O O . GLU A 1 111 ? -3.712 9.225 12.346 1.00 96.69 111 GLU A O 1
ATOM 869 N N . GLU A 1 112 ? -1.991 9.719 11.006 1.00 95.88 112 GLU A N 1
ATOM 870 C CA . GLU A 1 112 ? -2.594 9.186 9.776 1.00 95.88 112 GLU A CA 1
ATOM 871 C C . GLU A 1 112 ? -3.063 7.723 9.915 1.00 95.88 112 GLU A C 1
ATOM 873 O O . GLU A 1 112 ? -4.156 7.358 9.478 1.00 95.88 112 GLU A O 1
ATOM 878 N N . ALA A 1 113 ? -2.269 6.870 10.570 1.00 96.88 113 ALA A N 1
ATOM 879 C CA . ALA A 1 113 ? -2.658 5.483 10.827 1.00 96.88 113 ALA A CA 1
ATOM 880 C C . ALA A 1 113 ? -3.775 5.377 11.883 1.00 96.88 113 ALA A C 1
ATOM 882 O O . ALA A 1 113 ? -4.618 4.480 11.818 1.00 96.88 113 ALA A O 1
ATOM 883 N N . THR A 1 114 ? -3.794 6.299 12.847 1.00 97.38 114 THR A N 1
ATOM 884 C CA . THR A 1 114 ? -4.807 6.360 13.909 1.00 97.38 114 THR A CA 1
ATOM 885 C C . THR A 1 114 ? -6.157 6.828 13.362 1.00 97.38 114 THR A C 1
ATOM 887 O O . THR A 1 114 ? -7.190 6.243 13.689 1.00 97.38 114 THR A O 1
ATOM 890 N N . GLU A 1 115 ? -6.154 7.824 12.478 1.00 97.19 115 GLU A N 1
ATOM 891 C CA . GLU A 1 115 ? -7.337 8.287 11.749 1.00 97.19 115 GLU A CA 1
ATOM 892 C C . GLU A 1 115 ? -7.930 7.170 10.888 1.00 97.19 115 GLU A C 1
ATOM 894 O O . GLU A 1 115 ? -9.135 6.924 10.943 1.00 97.19 115 GLU A O 1
ATOM 899 N N . LEU A 1 116 ? -7.086 6.423 10.167 1.00 97.38 116 LEU A N 1
ATOM 900 C CA . LEU A 1 116 ? -7.537 5.285 9.368 1.00 97.38 116 LEU A CA 1
ATOM 901 C C . LEU A 1 116 ? -8.207 4.201 10.231 1.00 97.38 116 LEU A C 1
ATOM 903 O O . LEU A 1 116 ? -9.236 3.643 9.848 1.00 97.38 116 LEU A O 1
ATOM 907 N N . LEU A 1 117 ? -7.661 3.904 11.414 1.00 97.88 117 LEU A N 1
ATOM 908 C CA . LEU A 1 117 ? -8.282 2.964 12.357 1.00 97.88 117 LEU A CA 1
ATOM 909 C C . LEU A 1 117 ? -9.653 3.445 12.843 1.00 97.88 117 LEU A C 1
ATOM 911 O O . LEU A 1 117 ? -10.574 2.631 12.989 1.00 97.88 117 LEU A O 1
ATOM 915 N N . ALA A 1 118 ? -9.794 4.749 13.087 1.00 96.31 118 ALA A N 1
ATOM 916 C CA . ALA A 1 118 ? -11.067 5.351 13.458 1.00 96.31 118 ALA A CA 1
ATOM 917 C C . ALA A 1 118 ? -12.084 5.251 12.309 1.00 96.31 118 ALA A C 1
ATOM 919 O O . ALA A 1 118 ? -13.212 4.814 12.544 1.00 96.31 118 ALA A O 1
ATOM 920 N N . GLU A 1 119 ? -11.675 5.557 11.073 1.00 95.00 119 GLU A N 1
ATOM 921 C CA . GLU A 1 119 ? -12.518 5.438 9.875 1.00 95.00 119 GLU A CA 1
ATOM 922 C C . GLU A 1 119 ? -13.035 4.002 9.686 1.00 95.00 119 GLU A C 1
ATOM 924 O O . GLU A 1 119 ? -14.240 3.781 9.538 1.00 95.00 119 GLU A O 1
ATOM 929 N N . ILE A 1 120 ? -12.142 3.009 9.756 1.00 95.25 120 ILE A N 1
ATOM 930 C CA . ILE A 1 120 ? -12.503 1.589 9.616 1.00 95.25 120 ILE A CA 1
ATOM 931 C C . ILE A 1 120 ? -13.489 1.160 10.712 1.00 95.25 120 ILE A C 1
ATOM 933 O O . ILE A 1 120 ? -14.435 0.414 10.456 1.00 95.25 120 ILE A O 1
ATOM 937 N N . SER A 1 121 ? -13.291 1.631 11.944 1.00 89.69 121 SER A N 1
ATOM 938 C CA . SER A 1 121 ? -14.144 1.257 13.077 1.00 89.69 121 SER A CA 1
ATOM 939 C C . SER A 1 121 ? -15.562 1.822 12.962 1.00 89.69 121 SER A C 1
ATOM 941 O O . SER A 1 121 ? -16.509 1.153 13.370 1.00 89.69 121 SER A O 1
ATOM 943 N N . GLN A 1 122 ? -15.719 3.013 12.377 1.00 84.94 122 GLN A N 1
ATOM 944 C CA . GLN A 1 122 ? -17.022 3.647 12.146 1.00 84.94 122 GLN A CA 1
ATOM 945 C C . GLN A 1 122 ? -17.818 2.997 11.003 1.00 84.94 122 GLN A C 1
ATOM 947 O O . GLN A 1 122 ? -19.042 3.090 10.985 1.00 84.94 122 GLN A O 1
ATOM 952 N N . LYS A 1 123 ? -17.145 2.321 10.063 1.00 69.31 123 LYS A N 1
ATOM 953 C CA . LYS A 1 123 ? -17.771 1.646 8.912 1.00 69.31 123 LYS A CA 1
ATOM 954 C C . LYS A 1 123 ? -18.325 0.250 9.209 1.00 69.31 123 LYS A C 1
ATOM 956 O O . LYS A 1 123 ? -18.939 -0.341 8.322 1.00 69.31 123 LYS A O 1
ATOM 961 N N . LYS A 1 124 ? -18.144 -0.297 10.418 1.00 55.78 124 LYS A N 1
ATOM 962 C CA . LYS A 1 124 ? -18.736 -1.596 10.777 1.00 55.78 124 LYS A CA 1
ATOM 963 C C . LYS A 1 124 ? -20.270 -1.489 10.775 1.00 55.78 124 LYS A C 1
ATOM 965 O O . LYS A 1 124 ? -20.798 -0.734 11.591 1.00 55.78 124 LYS A O 1
ATOM 970 N N . PRO A 1 125 ? -21.000 -2.235 9.924 1.00 48.47 125 PRO A N 1
ATOM 971 C CA . PRO A 1 125 ? -22.422 -2.423 10.155 1.00 48.47 125 PRO A CA 1
ATOM 972 C C . PRO A 1 125 ? -22.577 -3.219 11.458 1.00 48.47 125 PRO A C 1
ATOM 974 O O . PRO A 1 125 ? -21.839 -4.183 11.684 1.00 48.47 125 PRO A O 1
ATOM 977 N N . GLY A 1 126 ? -23.468 -2.745 12.332 1.00 41.00 126 GLY A N 1
ATOM 978 C CA . GLY A 1 126 ? -23.904 -3.492 13.513 1.00 41.00 126 GLY A CA 1
ATOM 979 C C . GLY A 1 126 ? -24.594 -4.797 13.146 1.00 41.00 126 GLY A C 1
ATOM 980 O O . GLY A 1 126 ? -25.133 -4.884 12.018 1.00 41.00 126 GLY A O 1
#

Organism: NCBI:txid1850093

Sequence (126 aa):
MLARTYYLFGQPQRNWSAFADAALAYGKKYASRDSHSLYDAAAQMEGFIKDDKVLLTKADQIIQQALAANRSYDNLCTLAKLLHKLGRDPEAARVAQEAVAQAAKDQKNPEEATELLAEISQKKPG

Foldseek 3Di:
DVVVVVVLVPDPDNPLVVLLVVLLVCLVPDLQPCLPVLLVNLLVLLVPPQQPLVSLVSSLVSLVSSCVNPVALSSLLSNLSSCVSNVVLVVSLVSLVVSLVRCVVVVHDSVSSVVSNVVSVVPDDD